Protein AF-A0A9W7E3Q1-F1 (afdb_monomer_lite)

Foldseek 3Di:
DDPVPVVVLVVLLVVLVVVPVVDDQLVPQPDPDPDDPVCRVVVSSVLSSVLSVVLVVLPVLLVVLVVVLAPVVPALLVLVCQLLVLVVQLCVLCCLRPDPPVQVVVCVVVVNDGDPRTPSSNVSSVSSNVSSVSVNVSQCPRQRADPRGPHHHDPVSVVVSVVVVD

Radius of gyration: 19.19 Å; chains: 1; bounding box: 47×34×51 Å

Sequence (166 aa):
MSKYSFLTLPTILVASYILQLALPSSDGEGDKTPLPDVYKPLHDWLGWVYFLSWSLSFYPQLLLNIHRGTTLGLSPDYALYNLIGFGCYAVYTLSLSSSSSIRSSYESHHNGSSPLVSSQDVLFAIHAITLSAVGLAQVAHYDGIGTRGRQTPSRNCFVICCCIIR

Organism: NCBI:txid2557542

Structure (mmCIF, N/CA/C/O backbone):
data_AF-A0A9W7E3Q1-F1
#
_entry.id   AF-A0A9W7E3Q1-F1
#
loop_
_atom_site.group_PDB
_atom_site.id
_atom_site.type_symbol
_atom_site.label_atom_id
_atom_site.label_alt_id
_atom_site.label_comp_id
_atom_site.label_asym_id
_atom_site.label_entity_id
_atom_site.label_seq_id
_atom_site.pdbx_PDB_ins_code
_atom_site.Cartn_x
_atom_site.Cartn_y
_atom_site.Cartn_z
_atom_site.occupancy
_atom_site.B_iso_or_equiv
_atom_site.auth_seq_id
_atom_site.auth_comp_id
_atom_site.auth_asym_id
_atom_site.auth_atom_id
_atom_site.pdbx_PDB_model_num
ATOM 1 N N . MET A 1 1 ? -3.306 20.298 15.326 1.00 40.38 1 MET A N 1
ATOM 2 C CA . MET A 1 1 ? -2.279 20.050 14.287 1.00 40.38 1 MET A CA 1
ATOM 3 C C . MET A 1 1 ? -1.050 19.488 14.978 1.00 40.38 1 MET A C 1
ATOM 5 O O . MET A 1 1 ? -0.476 20.162 15.823 1.00 40.38 1 MET A O 1
ATOM 9 N N . SER A 1 2 ? -0.760 18.207 14.757 1.00 44.66 2 SER A N 1
ATOM 10 C CA . SER A 1 2 ? 0.165 17.439 15.595 1.00 44.66 2 SER A CA 1
ATOM 11 C C . SER A 1 2 ? 1.627 17.699 15.215 1.00 44.66 2 SER A C 1
ATOM 13 O O . SER A 1 2 ? 1.970 17.664 14.034 1.00 44.66 2 SER A O 1
ATOM 15 N N . LYS A 1 3 ? 2.493 17.932 16.212 1.00 44.78 3 LYS A N 1
ATOM 16 C CA . LYS A 1 3 ? 3.930 18.265 16.073 1.00 44.78 3 LYS A CA 1
ATOM 1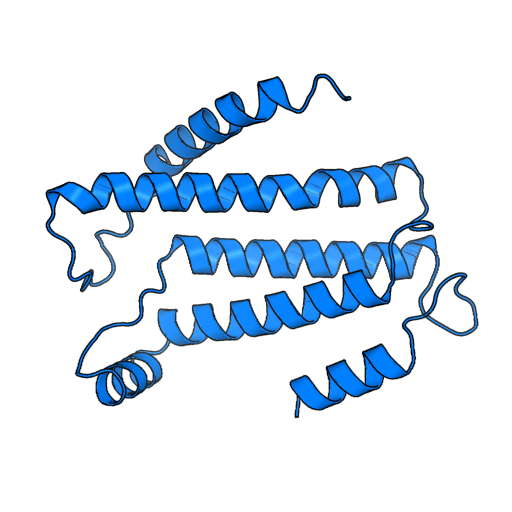7 C C . LYS A 1 3 ? 4.753 17.226 15.282 1.00 44.78 3 LYS A C 1
ATOM 19 O O . LYS A 1 3 ? 5.876 17.513 14.885 1.00 44.78 3 LYS A O 1
ATOM 24 N N . TYR A 1 4 ? 4.184 16.054 14.995 1.00 51.53 4 TYR A N 1
ATOM 25 C CA . TYR A 1 4 ? 4.812 14.978 14.223 1.00 51.53 4 TYR A CA 1
ATOM 26 C C . TYR A 1 4 ? 4.833 15.216 12.701 1.00 51.53 4 TYR A C 1
ATOM 28 O O . TYR A 1 4 ? 5.601 14.570 11.999 1.00 51.53 4 TYR A O 1
ATOM 36 N N . SER A 1 5 ? 4.053 16.159 12.159 1.00 51.00 5 SER A N 1
ATOM 37 C CA . SER A 1 5 ? 3.998 16.377 10.700 1.00 51.00 5 SER A CA 1
ATOM 38 C C . SER A 1 5 ? 5.206 17.130 10.121 1.00 51.00 5 SER A C 1
ATOM 40 O O . SER A 1 5 ? 5.453 17.029 8.927 1.00 51.00 5 SER A O 1
ATOM 42 N N . PHE A 1 6 ? 5.952 17.890 10.935 1.00 47.44 6 PHE A N 1
ATOM 43 C CA . PHE A 1 6 ? 7.102 18.682 10.460 1.00 47.44 6 PHE A CA 1
ATOM 44 C C . PHE A 1 6 ? 8.445 17.946 10.635 1.00 47.44 6 PHE A C 1
ATOM 46 O O . PHE A 1 6 ? 9.390 18.204 9.899 1.00 47.44 6 PHE A O 1
ATOM 53 N N . LEU A 1 7 ? 8.522 16.982 11.567 1.00 52.44 7 LEU A N 1
ATOM 54 C CA . LEU A 1 7 ? 9.697 16.113 11.759 1.00 52.44 7 LEU A CA 1
ATOM 55 C C . LEU A 1 7 ? 9.690 14.848 10.881 1.00 52.44 7 LEU A C 1
ATOM 57 O O . LEU A 1 7 ? 10.712 14.171 10.777 1.00 52.44 7 LEU A O 1
ATOM 61 N N . THR A 1 8 ? 8.569 14.511 10.245 1.00 66.06 8 THR A N 1
ATOM 62 C CA . THR A 1 8 ? 8.442 13.294 9.423 1.00 66.06 8 THR A CA 1
ATOM 63 C C . THR A 1 8 ? 9.098 13.431 8.053 1.00 66.06 8 THR A C 1
ATOM 65 O O . THR A 1 8 ? 9.706 12.480 7.584 1.00 66.06 8 THR A O 1
ATOM 68 N N . LEU A 1 9 ? 9.078 14.612 7.428 1.00 64.50 9 LEU A N 1
ATOM 69 C CA . LEU A 1 9 ? 9.719 14.803 6.120 1.00 64.50 9 LEU A CA 1
ATOM 70 C C . LEU A 1 9 ? 11.252 14.638 6.164 1.00 64.50 9 LEU A C 1
ATOM 72 O O . LEU A 1 9 ? 11.766 13.831 5.392 1.00 64.50 9 LEU A O 1
ATOM 76 N N . PRO A 1 10 ? 12.004 15.294 7.073 1.00 70.62 10 PRO A N 1
ATOM 77 C CA . PRO A 1 10 ? 13.453 15.101 7.149 1.00 70.62 10 PRO A CA 1
ATOM 78 C C . PRO A 1 10 ? 13.835 13.659 7.501 1.00 70.62 10 PRO A C 1
ATOM 80 O O . PRO A 1 10 ? 14.810 13.133 6.978 1.00 70.62 10 PRO A O 1
ATOM 83 N N . THR A 1 11 ? 13.051 13.002 8.360 1.00 72.44 11 THR A N 1
ATOM 84 C CA . THR A 1 11 ? 13.302 11.609 8.753 1.00 72.44 11 THR A CA 1
ATOM 85 C C . THR A 1 11 ? 13.012 10.632 7.619 1.00 72.44 11 THR A C 1
ATOM 87 O O . THR A 1 11 ? 13.806 9.716 7.423 1.00 72.44 11 THR A O 1
ATOM 90 N N . ILE A 1 12 ? 11.963 10.858 6.818 1.00 74.12 12 ILE A N 1
ATOM 91 C CA . ILE A 1 12 ? 11.706 10.096 5.586 1.00 74.12 12 ILE A CA 1
ATOM 92 C C . ILE A 1 12 ? 12.884 10.245 4.623 1.00 74.12 12 ILE A C 1
ATOM 94 O O . ILE A 1 12 ? 13.389 9.236 4.141 1.00 74.12 12 ILE A O 1
ATOM 98 N N . LEU A 1 13 ? 13.363 11.466 4.368 1.00 74.06 13 LEU A N 1
ATOM 99 C CA . LEU A 1 13 ? 14.466 11.693 3.425 1.00 74.06 13 LEU A CA 1
ATOM 100 C C . LEU A 1 13 ? 15.773 11.032 3.890 1.00 74.06 13 LEU A C 1
ATOM 102 O O . LEU A 1 13 ? 16.453 10.390 3.091 1.00 74.06 13 LEU A O 1
ATOM 106 N N . VAL A 1 14 ? 16.099 11.127 5.184 1.00 76.94 14 VAL A N 1
ATOM 107 C CA . VAL A 1 14 ? 17.286 10.478 5.767 1.00 76.94 14 VAL A CA 1
ATOM 108 C C . VAL A 1 14 ? 17.157 8.954 5.733 1.00 76.94 14 VAL A C 1
ATOM 110 O O . VAL A 1 14 ? 18.101 8.277 5.336 1.00 76.94 14 VAL A O 1
ATOM 113 N N . ALA A 1 15 ? 15.993 8.399 6.084 1.00 76.62 15 ALA A N 1
ATOM 114 C CA . ALA A 1 15 ? 15.750 6.959 6.002 1.00 76.62 15 ALA A CA 1
ATOM 115 C C . ALA A 1 15 ? 15.810 6.446 4.554 1.00 76.62 15 ALA A C 1
ATOM 117 O O . ALA A 1 15 ? 16.357 5.374 4.323 1.00 76.62 15 ALA A O 1
ATOM 118 N N . SER A 1 16 ? 15.320 7.229 3.586 1.00 68.88 16 SER A N 1
ATOM 119 C CA . SER A 1 16 ? 15.374 6.898 2.151 1.00 68.88 16 SER A CA 1
ATOM 120 C C . SER A 1 16 ? 16.801 6.853 1.648 1.00 68.88 16 SER A C 1
ATOM 122 O O . SER A 1 16 ? 17.185 5.904 0.975 1.00 68.88 16 SER A O 1
ATOM 124 N N . TYR A 1 17 ? 17.605 7.840 2.038 1.00 73.31 17 TYR A N 1
ATOM 125 C CA . TYR A 1 17 ? 19.017 7.896 1.690 1.00 73.31 17 TYR A CA 1
ATOM 126 C C . TYR A 1 17 ? 19.815 6.741 2.317 1.00 73.31 17 TYR A C 1
ATOM 128 O O . TYR A 1 17 ? 20.616 6.104 1.640 1.00 73.31 17 TYR A O 1
ATOM 136 N N . ILE A 1 18 ? 19.561 6.410 3.589 1.00 77.12 18 ILE A N 1
ATOM 137 C CA . ILE A 1 18 ? 20.200 5.264 4.260 1.00 77.12 18 ILE A CA 1
ATOM 138 C C . ILE A 1 18 ? 19.775 3.940 3.611 1.00 77.12 18 ILE A C 1
ATOM 140 O O . ILE A 1 18 ? 20.617 3.073 3.395 1.00 77.12 18 ILE A O 1
ATOM 144 N N . LEU A 1 19 ? 18.491 3.777 3.281 1.00 72.19 19 LEU A N 1
ATOM 145 C CA . LEU A 1 19 ? 17.972 2.563 2.651 1.00 72.19 19 LEU A CA 1
ATOM 146 C C . LEU A 1 19 ? 18.514 2.385 1.226 1.00 72.19 19 LEU A C 1
ATOM 148 O O . LEU A 1 19 ? 18.873 1.271 0.859 1.00 72.19 19 LEU A O 1
ATOM 152 N N . GLN A 1 20 ? 18.655 3.476 0.469 1.00 72.00 20 GLN A N 1
ATOM 153 C CA . GLN A 1 20 ? 19.304 3.480 -0.844 1.00 72.00 20 GLN A CA 1
ATOM 154 C C . GLN A 1 20 ? 20.790 3.102 -0.764 1.00 72.00 20 GLN A C 1
ATOM 156 O O . GLN A 1 20 ? 21.301 2.470 -1.677 1.00 72.00 20 GLN A O 1
ATOM 161 N N . LEU A 1 21 ? 21.496 3.462 0.314 1.00 71.50 21 LEU A N 1
ATOM 162 C CA . LEU A 1 21 ? 22.877 3.014 0.536 1.00 71.50 21 LEU A CA 1
ATOM 163 C C . LEU A 1 21 ? 22.959 1.547 0.986 1.00 71.50 21 LEU A C 1
ATOM 165 O O . LEU A 1 21 ? 23.971 0.890 0.754 1.00 71.50 21 LEU A O 1
ATOM 169 N N . ALA A 1 22 ? 21.927 1.048 1.669 1.00 73.69 22 ALA A N 1
ATOM 170 C CA . ALA A 1 22 ? 21.885 -0.307 2.215 1.00 73.69 22 ALA A CA 1
ATOM 171 C C . ALA A 1 22 ? 21.445 -1.365 1.191 1.00 73.69 22 ALA A C 1
ATOM 173 O O . ALA A 1 22 ? 21.806 -2.533 1.335 1.00 73.69 22 ALA A O 1
ATOM 174 N N . LEU A 1 23 ? 20.660 -0.976 0.183 1.00 66.12 23 LEU A N 1
ATOM 175 C CA . LEU A 1 23 ? 20.189 -1.858 -0.878 1.00 66.12 23 LEU A CA 1
ATOM 176 C C . LEU A 1 23 ? 20.877 -1.501 -2.201 1.00 66.12 23 LEU A C 1
ATOM 178 O O . LEU A 1 23 ? 20.955 -0.321 -2.533 1.00 66.12 23 LEU A O 1
ATOM 182 N N . PRO A 1 24 ? 21.375 -2.490 -2.965 1.00 57.38 24 PRO A N 1
ATOM 183 C CA . PRO A 1 24 ? 21.993 -2.228 -4.258 1.00 57.38 24 PRO A CA 1
ATOM 184 C C . PRO A 1 24 ? 21.007 -1.498 -5.179 1.00 57.38 24 PRO A C 1
ATOM 186 O O . PRO A 1 24 ? 19.820 -1.832 -5.218 1.00 57.38 24 PRO A O 1
ATOM 189 N N . SER A 1 25 ? 21.508 -0.491 -5.897 1.00 60.47 25 SER A N 1
ATOM 190 C CA . SER A 1 25 ? 20.763 0.221 -6.933 1.00 60.47 25 SER A CA 1
ATOM 191 C C . SER A 1 25 ? 20.247 -0.768 -7.981 1.00 60.47 25 SER A C 1
ATOM 193 O O . SER A 1 25 ? 20.858 -1.812 -8.232 1.00 60.47 25 SER A O 1
ATOM 195 N N . SER A 1 26 ? 19.089 -0.469 -8.577 1.00 55.91 26 SER A N 1
ATOM 196 C CA . SER A 1 26 ? 18.394 -1.384 -9.500 1.00 55.91 26 SER A CA 1
ATOM 197 C C . SER A 1 26 ? 19.115 -1.543 -10.852 1.00 55.91 26 SER A C 1
ATOM 199 O O . SER A 1 26 ? 18.572 -2.137 -11.782 1.00 55.91 26 SER A O 1
ATOM 201 N N . ASP A 1 27 ? 20.347 -1.045 -10.947 1.00 52.03 27 ASP A N 1
ATOM 202 C CA . ASP A 1 27 ? 21.244 -1.022 -12.101 1.00 52.03 27 ASP A CA 1
ATOM 203 C C . ASP A 1 27 ? 21.606 -2.430 -12.615 1.00 52.03 27 ASP A C 1
ATOM 205 O O . ASP A 1 27 ? 22.077 -2.585 -13.740 1.00 52.03 27 ASP A O 1
ATOM 209 N N . GLY A 1 28 ? 21.406 -3.471 -11.797 1.00 47.31 28 GLY A N 1
ATOM 210 C CA . GLY A 1 28 ? 21.754 -4.859 -12.123 1.00 47.31 28 GLY A CA 1
ATOM 211 C C . GLY A 1 28 ? 20.689 -5.651 -12.890 1.00 47.31 28 GLY A C 1
ATOM 212 O O . GLY A 1 28 ? 21.002 -6.717 -13.421 1.00 47.31 28 GLY A O 1
ATOM 213 N N . GLU A 1 29 ? 19.447 -5.167 -12.979 1.00 45.53 29 GLU A N 1
ATOM 214 C CA . GLU A 1 29 ? 18.330 -5.933 -13.548 1.00 45.53 29 GLU A CA 1
ATOM 215 C C . GLU A 1 29 ? 17.889 -5.370 -14.903 1.00 45.53 29 GLU A C 1
ATOM 217 O O . GLU A 1 29 ? 16.804 -4.821 -15.056 1.00 45.53 29 GLU A O 1
ATOM 222 N N . GLY A 1 30 ? 18.762 -5.501 -15.909 1.00 48.59 30 GLY A N 1
ATOM 223 C CA . GLY A 1 30 ? 18.413 -5.269 -17.316 1.00 48.59 30 GLY A CA 1
ATOM 224 C C . GLY A 1 30 ? 17.761 -3.909 -17.585 1.00 48.59 30 GLY A C 1
ATOM 225 O O . GLY A 1 30 ? 16.731 -3.858 -18.260 1.00 48.59 30 GLY A O 1
ATOM 226 N N . ASP A 1 31 ? 18.346 -2.841 -17.034 1.00 51.62 31 ASP A N 1
ATOM 227 C CA . ASP A 1 31 ? 17.873 -1.461 -17.141 1.00 51.62 31 ASP A CA 1
ATOM 228 C C . ASP A 1 31 ? 17.723 -1.032 -18.612 1.00 51.62 31 ASP A C 1
ATOM 230 O O . ASP A 1 31 ? 18.684 -0.688 -19.301 1.00 51.62 31 ASP A O 1
ATOM 234 N N . LYS A 1 32 ? 16.483 -1.086 -19.104 1.00 55.09 32 LYS A N 1
ATOM 235 C CA . LYS A 1 32 ? 16.049 -0.503 -20.378 1.00 55.09 32 LYS A CA 1
ATOM 236 C C . LYS A 1 32 ? 15.302 0.813 -20.140 1.00 55.09 32 LYS A C 1
ATOM 238 O O . LYS A 1 32 ? 14.395 1.147 -20.907 1.00 55.09 32 LYS A O 1
ATOM 243 N N . THR A 1 33 ? 15.599 1.551 -19.066 1.00 61.16 33 THR A N 1
ATOM 244 C CA . THR A 1 33 ? 15.011 2.883 -18.930 1.00 61.16 33 THR A CA 1
ATOM 245 C C . THR A 1 33 ? 15.494 3.765 -20.089 1.00 61.16 33 THR A C 1
ATOM 247 O O . THR A 1 33 ? 16.688 3.818 -20.382 1.00 61.16 33 THR A O 1
ATOM 250 N N . PRO A 1 34 ? 14.593 4.484 -20.784 1.00 64.69 34 PRO A N 1
ATOM 251 C CA . PRO A 1 34 ? 14.974 5.378 -21.878 1.00 64.69 34 PRO A CA 1
ATOM 252 C C . PRO A 1 34 ? 15.638 6.676 -21.375 1.00 64.69 34 PRO A C 1
ATOM 254 O O . PRO A 1 34 ? 15.811 7.622 -22.144 1.00 64.69 34 PRO A O 1
ATOM 257 N N . LEU A 1 35 ? 15.963 6.758 -20.079 1.00 70.38 35 LEU A N 1
ATOM 258 C CA . LEU A 1 35 ? 16.482 7.956 -19.435 1.00 70.38 35 LEU A CA 1
ATOM 259 C C . LEU A 1 35 ? 18.013 8.035 -19.573 1.00 70.38 35 LEU A C 1
ATOM 261 O O . LEU A 1 35 ? 18.702 7.039 -19.353 1.00 70.38 35 LEU A O 1
ATOM 265 N N . PRO A 1 36 ? 18.566 9.225 -19.875 1.00 75.44 36 PRO A N 1
ATOM 266 C CA . PRO A 1 36 ? 20.008 9.457 -19.830 1.00 75.44 36 PRO A CA 1
ATOM 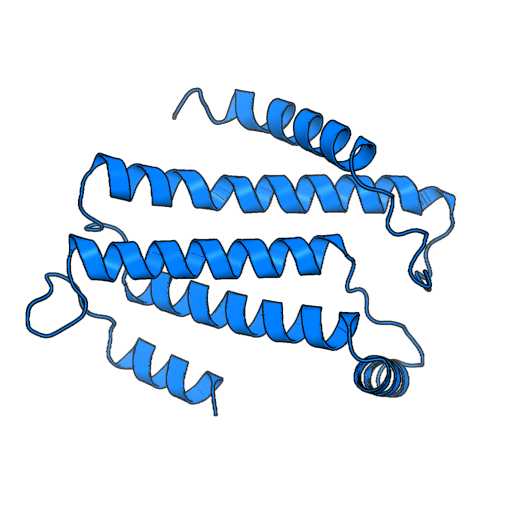267 C C . PRO A 1 36 ? 20.600 9.114 -18.456 1.00 75.44 36 PRO A C 1
ATOM 269 O O . PRO A 1 36 ? 19.983 9.413 -17.432 1.00 75.44 36 PRO A O 1
ATOM 272 N N . ASP A 1 37 ? 21.825 8.579 -18.428 1.00 77.81 37 ASP A N 1
ATOM 273 C CA . ASP A 1 37 ? 22.490 8.090 -17.203 1.00 77.81 37 ASP A CA 1
ATOM 274 C C . ASP A 1 37 ? 22.562 9.127 -16.068 1.00 77.81 37 ASP A C 1
ATOM 276 O O . ASP A 1 37 ? 22.554 8.777 -14.892 1.00 77.81 37 ASP A O 1
ATOM 280 N N . VAL A 1 38 ? 22.552 10.419 -16.408 1.00 79.88 38 VAL A N 1
ATOM 281 C CA . VAL A 1 38 ? 22.558 11.533 -15.445 1.00 79.88 38 VAL A CA 1
ATOM 282 C C . VAL A 1 38 ? 21.303 11.553 -14.556 1.00 79.88 38 VAL A C 1
ATOM 284 O O . VAL A 1 38 ? 21.368 12.014 -13.418 1.00 79.88 38 VAL A O 1
ATOM 287 N N . TYR A 1 39 ? 20.161 11.051 -15.039 1.00 81.00 39 TYR A N 1
ATOM 288 C CA . TYR A 1 39 ? 18.893 11.080 -14.298 1.00 81.00 39 TYR A CA 1
ATOM 289 C C . TYR A 1 39 ? 18.649 9.836 -13.440 1.00 81.00 39 TYR A C 1
ATOM 291 O O . TYR A 1 39 ? 17.798 9.884 -12.551 1.00 81.00 39 TYR A O 1
ATOM 299 N N . LYS A 1 40 ? 19.391 8.745 -13.661 1.00 77.25 40 LYS A N 1
ATOM 300 C CA . LYS A 1 40 ? 19.179 7.464 -12.966 1.00 77.25 40 LYS A CA 1
ATOM 301 C C . LYS A 1 40 ? 19.322 7.566 -11.439 1.00 77.25 40 LYS A C 1
ATOM 303 O O . LYS A 1 40 ? 18.399 7.148 -10.745 1.00 77.25 40 LYS A O 1
ATOM 308 N N . PRO A 1 41 ? 20.358 8.226 -10.878 1.00 80.75 41 PRO A N 1
ATOM 309 C CA . PRO A 1 41 ? 20.489 8.342 -9.422 1.00 80.75 41 PRO A CA 1
ATOM 310 C C . PRO A 1 41 ? 19.352 9.146 -8.780 1.00 80.75 41 PRO A C 1
ATOM 312 O O . PRO A 1 41 ? 18.914 8.847 -7.668 1.00 80.75 41 PRO A O 1
ATOM 315 N N . LEU A 1 42 ? 18.869 10.174 -9.488 1.00 83.19 42 LEU A N 1
ATOM 316 C CA . LEU A 1 42 ? 17.760 11.007 -9.031 1.00 83.19 42 LEU A CA 1
ATOM 317 C C . LEU A 1 42 ? 16.441 10.231 -9.062 1.00 83.19 42 LEU A C 1
ATOM 319 O O . LEU A 1 42 ? 15.670 10.311 -8.109 1.00 83.19 42 LEU A O 1
ATOM 323 N N . HIS A 1 43 ? 16.197 9.483 -10.138 1.00 82.44 43 HIS A N 1
ATOM 324 C CA . HIS A 1 43 ? 15.040 8.603 -10.267 1.00 82.44 43 HIS A CA 1
ATOM 325 C C . HIS A 1 43 ? 14.991 7.584 -9.122 1.00 82.44 43 HIS A C 1
ATOM 327 O O . HIS A 1 43 ? 13.980 7.490 -8.426 1.00 82.44 43 HIS A O 1
ATOM 333 N N . ASP A 1 44 ? 16.105 6.905 -8.856 1.00 82.00 44 ASP A N 1
ATOM 334 C CA . ASP A 1 44 ? 16.199 5.914 -7.783 1.00 82.00 44 ASP A CA 1
ATOM 335 C C . ASP A 1 44 ?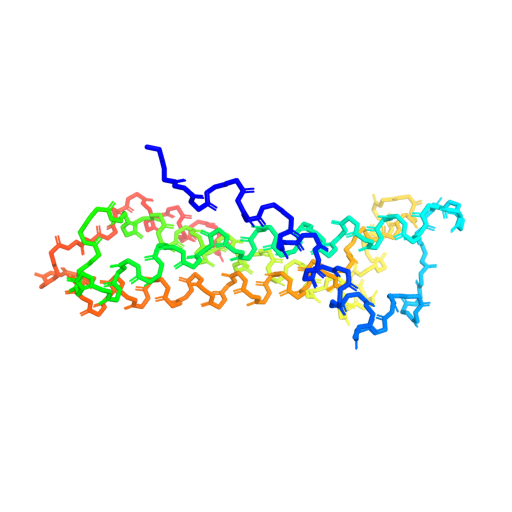 15.971 6.521 -6.398 1.00 82.00 44 ASP A C 1
ATOM 337 O O . ASP A 1 44 ? 15.243 5.955 -5.579 1.00 82.00 44 ASP A O 1
ATOM 341 N N . TRP A 1 45 ? 16.546 7.69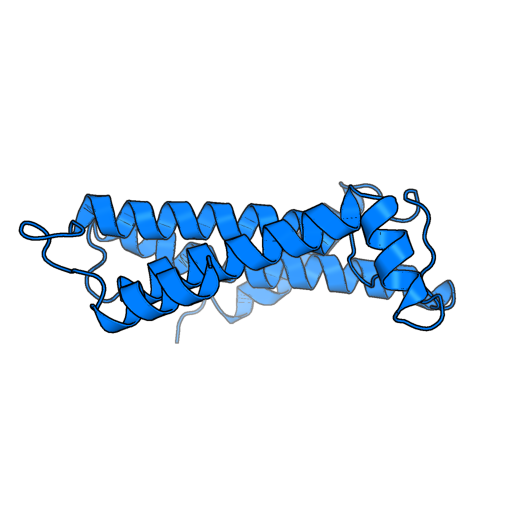7 -6.132 1.00 81.19 45 TRP A N 1
ATOM 342 C CA . TRP A 1 45 ? 16.339 8.394 -4.863 1.00 81.19 45 TRP A CA 1
ATOM 343 C C . TRP A 1 45 ? 14.870 8.788 -4.671 1.00 81.19 45 TRP A C 1
ATOM 345 O O . TRP A 1 45 ? 14.296 8.551 -3.606 1.00 81.19 45 TRP A O 1
ATOM 355 N N . LEU A 1 46 ? 14.232 9.333 -5.712 1.00 84.62 46 LEU A N 1
ATOM 356 C CA . LEU A 1 46 ? 12.809 9.674 -5.684 1.00 84.62 46 LEU A CA 1
ATOM 357 C C . LEU A 1 46 ? 11.930 8.435 -5.474 1.00 84.62 46 LEU A C 1
ATOM 359 O O . LEU A 1 46 ? 10.963 8.516 -4.718 1.00 84.62 46 LEU A O 1
ATOM 363 N N . GLY A 1 47 ? 12.286 7.294 -6.070 1.00 83.81 47 GLY A N 1
ATOM 364 C CA . GLY A 1 47 ? 11.604 6.015 -5.859 1.00 83.81 47 GLY A CA 1
ATOM 365 C C . GLY A 1 47 ? 11.646 5.555 -4.398 1.00 83.81 47 GLY A C 1
ATOM 366 O O . GLY A 1 47 ? 10.619 5.174 -3.833 1.00 83.81 47 GLY A O 1
ATOM 367 N N . TRP A 1 48 ? 12.800 5.665 -3.736 1.00 83.62 48 TRP A N 1
ATOM 368 C CA . TRP A 1 48 ? 12.928 5.323 -2.312 1.00 83.62 48 TRP A CA 1
ATOM 369 C C . TRP A 1 48 ? 12.179 6.287 -1.389 1.00 83.62 48 TRP A C 1
ATOM 371 O O . TRP A 1 48 ? 11.531 5.848 -0.433 1.00 83.62 48 TRP A O 1
ATOM 381 N N . VAL A 1 49 ? 12.209 7.588 -1.692 1.00 84.81 49 VAL A N 1
ATOM 382 C CA . VAL A 1 49 ? 11.426 8.601 -0.965 1.00 84.81 49 VAL A CA 1
ATOM 383 C C . VAL A 1 49 ? 9.932 8.348 -1.119 1.00 84.81 49 VAL A C 1
ATOM 385 O O . VAL A 1 49 ? 9.196 8.400 -0.131 1.00 84.81 49 VAL A O 1
ATOM 388 N N . TYR A 1 50 ? 9.484 8.027 -2.334 1.00 85.62 50 TYR A N 1
ATOM 389 C CA . TYR A 1 50 ? 8.110 7.629 -2.617 1.00 85.62 50 TYR A CA 1
ATOM 390 C C . TYR A 1 50 ? 7.710 6.409 -1.778 1.00 85.62 50 TYR A C 1
ATOM 392 O O . TYR A 1 50 ? 6.731 6.482 -1.032 1.00 85.62 50 TYR A O 1
ATOM 400 N N . PHE A 1 51 ? 8.501 5.331 -1.824 1.00 84.94 51 PHE A N 1
ATOM 401 C CA . PHE A 1 51 ? 8.243 4.102 -1.071 1.00 84.94 51 PHE A CA 1
ATOM 402 C C . PHE A 1 51 ? 8.085 4.374 0.429 1.00 84.94 51 PHE A C 1
ATOM 404 O O . PHE A 1 51 ? 7.106 3.936 1.038 1.00 84.94 51 PHE A O 1
ATOM 411 N N . LEU A 1 52 ? 9.005 5.127 1.038 1.00 84.25 52 LEU A N 1
ATOM 412 C CA . LEU A 1 52 ? 8.962 5.403 2.476 1.00 84.25 52 LEU A CA 1
ATOM 413 C C . LEU A 1 52 ? 7.850 6.371 2.866 1.00 84.25 52 LEU A C 1
ATOM 415 O O . LEU A 1 52 ? 7.211 6.172 3.901 1.00 84.25 52 LEU A O 1
ATOM 419 N N . SER A 1 53 ? 7.590 7.392 2.049 1.00 85.00 53 SER A N 1
ATOM 420 C CA . SER A 1 53 ? 6.503 8.341 2.291 1.00 85.00 53 SER A CA 1
ATOM 421 C C . SER A 1 53 ? 5.148 7.635 2.298 1.00 85.00 53 SER A C 1
ATOM 423 O O . SER A 1 53 ? 4.377 7.794 3.249 1.00 85.00 53 SER A O 1
ATOM 425 N N . TRP A 1 54 ? 4.888 6.792 1.295 1.00 83.00 54 TRP A N 1
ATOM 426 C CA . TRP A 1 54 ? 3.661 6.007 1.247 1.00 83.00 54 TRP A CA 1
ATOM 427 C C . TRP A 1 54 ? 3.598 4.973 2.364 1.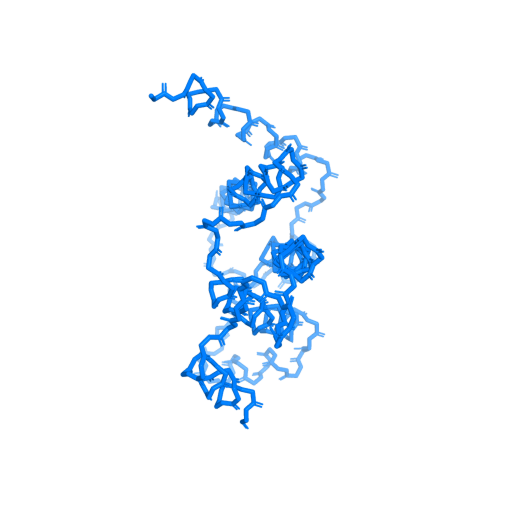00 83.00 54 TRP A C 1
ATOM 429 O O . TRP A 1 54 ? 2.575 4.894 3.038 1.00 83.00 54 TRP A O 1
ATOM 439 N N . SER A 1 55 ? 4.680 4.236 2.627 1.00 83.75 55 SER A N 1
ATOM 440 C CA . SER A 1 55 ? 4.718 3.226 3.695 1.00 83.75 55 SER A CA 1
ATOM 441 C C . SER A 1 55 ? 4.399 3.832 5.062 1.00 83.75 55 SER A C 1
ATOM 443 O O . SER A 1 55 ? 3.558 3.305 5.790 1.00 83.75 55 SER A O 1
ATOM 445 N N . LEU A 1 56 ? 4.979 4.992 5.395 1.00 83.94 56 LEU A N 1
ATOM 446 C CA . LEU A 1 56 ? 4.734 5.657 6.677 1.00 83.94 56 LEU A CA 1
ATOM 447 C C . LEU A 1 56 ? 3.259 6.038 6.870 1.00 83.94 56 LEU A C 1
ATOM 449 O O . LEU A 1 56 ? 2.780 6.039 8.002 1.00 83.94 56 LEU A O 1
ATOM 453 N N . SER A 1 57 ? 2.523 6.317 5.790 1.00 85.06 57 SER A N 1
ATOM 454 C CA . SER A 1 57 ? 1.110 6.708 5.865 1.00 85.06 57 SER A CA 1
ATOM 455 C C . SER A 1 57 ? 0.184 5.609 6.411 1.00 85.06 57 SER A C 1
ATOM 457 O O . SER A 1 57 ? -0.851 5.924 6.999 1.00 85.06 57 SER A O 1
ATOM 459 N N . PHE A 1 58 ? 0.567 4.330 6.303 1.00 79.19 58 PHE A N 1
ATOM 460 C CA . PHE A 1 58 ? -0.245 3.201 6.778 1.00 79.19 58 PHE A CA 1
ATOM 461 C C . PHE A 1 58 ? -0.164 2.996 8.298 1.00 79.19 58 PHE A C 1
ATOM 463 O O . PHE A 1 58 ? -1.141 2.588 8.935 1.00 79.19 58 PHE A O 1
ATOM 470 N N . TYR A 1 59 ? 0.989 3.286 8.906 1.00 83.25 59 TYR A N 1
ATOM 471 C CA . TYR A 1 59 ? 1.260 2.971 10.313 1.00 83.25 59 TYR A CA 1
ATOM 472 C C . TYR A 1 59 ? 0.383 3.723 11.326 1.00 83.25 59 TYR A C 1
ATOM 474 O O . TYR A 1 59 ? -0.072 3.077 12.272 1.00 83.25 59 TYR A O 1
ATOM 482 N N . PRO A 1 60 ? 0.093 5.034 11.180 1.00 85.88 60 PRO A N 1
ATOM 483 C CA . PRO A 1 60 ? -0.743 5.756 12.135 1.00 85.88 60 PRO A CA 1
ATOM 484 C C . PRO A 1 60 ? -2.100 5.090 12.364 1.00 85.88 60 PRO A C 1
ATOM 486 O O . PRO A 1 60 ? -2.527 4.961 13.509 1.00 85.88 60 PRO A O 1
ATOM 489 N N . GLN A 1 61 ? -2.749 4.615 11.295 1.00 86.38 61 GLN A N 1
ATOM 490 C CA . GLN A 1 61 ? -4.049 3.957 11.398 1.00 86.38 61 GLN A CA 1
ATOM 491 C C . GLN A 1 61 ? -3.939 2.597 12.101 1.00 86.38 61 GLN A C 1
ATOM 493 O O . GLN A 1 61 ? -4.716 2.311 13.011 1.00 86.38 61 GLN A O 1
ATOM 498 N N . LEU A 1 62 ? -2.948 1.783 11.724 1.00 86.88 62 LEU A N 1
ATOM 499 C CA . LEU A 1 62 ? -2.699 0.465 12.320 1.00 86.88 62 LEU A CA 1
ATOM 500 C C . LEU A 1 62 ? -2.388 0.556 13.819 1.00 86.88 62 LEU A C 1
ATOM 502 O O . LEU A 1 62 ? -2.919 -0.222 14.612 1.00 86.88 62 LEU A O 1
ATOM 506 N N . LEU A 1 63 ? -1.546 1.515 14.213 1.00 85.75 63 LEU A N 1
ATOM 507 C CA . LEU A 1 63 ? -1.170 1.748 15.609 1.00 85.75 63 LEU A CA 1
ATOM 508 C C . LEU A 1 63 ? -2.344 2.290 16.425 1.00 85.75 63 LEU A C 1
ATOM 510 O O . LEU A 1 63 ? -2.544 1.871 17.566 1.00 85.75 63 LEU A O 1
ATOM 514 N N . LEU A 1 64 ? -3.147 3.185 15.844 1.00 87.31 64 LEU A N 1
ATOM 515 C CA . LEU A 1 64 ? -4.332 3.724 16.506 1.00 87.31 64 LEU A CA 1
ATOM 516 C C . LEU A 1 64 ? -5.360 2.626 16.800 1.00 87.31 64 LEU A C 1
ATOM 518 O O . LEU A 1 64 ? -5.935 2.613 17.889 1.00 87.31 64 LEU A O 1
ATOM 522 N N . ASN A 1 65 ? -5.557 1.693 15.865 1.00 88.06 65 ASN A N 1
ATOM 523 C CA . ASN A 1 65 ? -6.445 0.545 16.050 1.00 88.06 65 ASN A CA 1
ATOM 524 C C . ASN A 1 65 ? -5.984 -0.336 17.224 1.00 88.06 65 ASN A C 1
ATOM 526 O O . ASN A 1 65 ? -6.801 -0.703 18.067 1.00 88.06 65 ASN A O 1
ATOM 530 N N . ILE A 1 66 ? -4.675 -0.608 17.329 1.00 86.31 66 ILE A N 1
ATOM 531 C CA . ILE A 1 66 ? -4.094 -1.388 18.437 1.00 86.31 66 ILE A CA 1
ATOM 532 C C . ILE A 1 66 ? -4.272 -0.658 19.767 1.00 86.31 66 ILE A C 1
ATOM 534 O O . ILE A 1 66 ? -4.749 -1.243 20.734 1.00 86.31 66 ILE A O 1
ATOM 538 N N . HIS A 1 67 ? -3.921 0.629 19.813 1.00 87.88 67 HIS A N 1
ATOM 539 C CA . HIS A 1 67 ? -3.985 1.422 21.039 1.00 87.88 67 HIS A CA 1
ATOM 540 C C . HIS A 1 67 ? -5.421 1.584 21.554 1.00 87.88 67 HIS A C 1
ATOM 542 O O . HIS A 1 67 ? -5.653 1.599 22.760 1.00 87.88 67 HIS A O 1
ATOM 548 N N . ARG A 1 68 ? -6.400 1.731 20.654 1.00 89.38 68 ARG A N 1
ATOM 549 C CA . ARG A 1 68 ? -7.814 1.863 21.032 1.00 89.38 68 ARG A CA 1
ATOM 550 C C . ARG A 1 68 ? -8.489 0.521 21.306 1.00 89.38 68 ARG A C 1
ATOM 552 O O . ARG A 1 68 ? -9.533 0.517 21.949 1.00 89.38 68 ARG A O 1
ATOM 559 N N . GLY A 1 69 ? -7.950 -0.585 20.790 1.00 86.38 69 GLY A N 1
ATOM 560 C CA . GLY A 1 69 ? -8.610 -1.892 20.825 1.00 86.38 69 GLY A CA 1
ATOM 561 C C . GLY A 1 69 ? -9.951 -1.917 20.079 1.00 86.38 69 GLY A C 1
ATOM 562 O O . GLY A 1 69 ? -10.806 -2.747 20.367 1.00 86.38 69 GLY A O 1
ATOM 563 N N . THR A 1 70 ? -10.170 -0.964 19.171 1.00 84.94 70 THR A N 1
ATOM 564 C CA . THR A 1 70 ? -11.370 -0.845 18.338 1.00 84.94 70 THR A CA 1
ATOM 565 C C . THR A 1 70 ? -11.016 -0.147 17.031 1.00 84.94 70 THR A C 1
ATOM 567 O O . THR A 1 70 ? -10.194 0.772 16.986 1.00 84.94 70 THR A O 1
ATOM 570 N N . THR A 1 71 ? -11.670 -0.584 15.968 1.00 88.44 71 THR A N 1
ATOM 571 C CA . THR A 1 71 ? -11.645 -0.027 14.616 1.00 88.44 71 THR A CA 1
ATOM 572 C C . THR A 1 71 ? -12.850 0.863 14.313 1.00 88.44 71 THR A C 1
ATOM 574 O O . THR A 1 71 ? -12.956 1.385 13.205 1.00 88.44 71 THR A O 1
ATOM 577 N N . LEU A 1 72 ? -13.719 1.144 15.294 1.00 84.69 72 LEU A N 1
ATOM 578 C CA . LEU A 1 72 ? -14.816 2.102 15.141 1.00 84.69 72 LEU A CA 1
ATOM 579 C C . LEU A 1 72 ? -14.280 3.480 14.708 1.00 84.69 72 LEU A C 1
ATOM 581 O O . LEU A 1 72 ? -13.525 4.136 15.439 1.00 84.69 72 LEU A O 1
ATOM 585 N N . GLY A 1 73 ? -14.692 3.902 13.509 1.00 84.25 73 GLY A N 1
ATOM 586 C CA . GLY A 1 73 ? -14.208 5.094 12.798 1.00 84.25 73 GLY A CA 1
ATOM 587 C C . GLY A 1 73 ? -13.464 4.771 11.495 1.00 84.25 73 GLY A C 1
ATOM 588 O O . GLY A 1 73 ? -13.424 5.610 10.600 1.00 84.25 73 GLY A O 1
ATOM 589 N N . LEU A 1 74 ? -12.944 3.550 11.354 1.00 86.00 74 LEU A N 1
ATOM 590 C CA . LEU A 1 74 ? -12.446 3.004 10.095 1.00 86.00 74 LEU A CA 1
ATOM 591 C C . LEU A 1 74 ? -13.602 2.308 9.366 1.00 86.00 74 LEU A C 1
ATOM 593 O O . LEU A 1 74 ? -14.346 1.525 9.959 1.00 86.00 74 LEU A O 1
ATOM 597 N N . SER A 1 75 ? -13.777 2.613 8.081 1.00 89.56 75 SER A N 1
ATOM 598 C CA . SER A 1 75 ? -14.791 1.946 7.262 1.00 89.56 75 SER A CA 1
ATOM 599 C C . SER A 1 75 ? -14.306 0.545 6.859 1.00 89.56 75 SER A C 1
ATOM 601 O O . SER A 1 75 ? -13.229 0.439 6.264 1.00 89.56 75 SER A O 1
ATOM 603 N N . PRO A 1 76 ? -15.081 -0.528 7.113 1.00 87.44 76 PRO A N 1
ATOM 604 C CA . PRO A 1 76 ? -14.750 -1.866 6.621 1.00 87.44 76 PRO A CA 1
ATOM 605 C C . PRO A 1 76 ? -14.638 -1.920 5.095 1.00 87.44 76 PRO A C 1
ATOM 607 O O . PRO A 1 76 ? -13.771 -2.615 4.573 1.00 87.44 76 PRO A O 1
ATOM 610 N N . ASP A 1 77 ? -15.460 -1.138 4.387 1.00 90.00 77 ASP A N 1
ATOM 611 C CA . ASP A 1 77 ? -15.414 -1.027 2.924 1.00 90.00 77 ASP A CA 1
ATOM 612 C C . ASP A 1 77 ? -14.070 -0.469 2.467 1.00 90.00 77 ASP A C 1
ATOM 614 O O . ASP A 1 77 ? -13.472 -0.973 1.523 1.00 90.00 77 ASP A O 1
ATOM 618 N N . TYR A 1 78 ? -13.562 0.549 3.168 1.00 90.25 78 TYR A N 1
ATOM 619 C CA . TYR A 1 78 ? -12.249 1.115 2.878 1.00 90.25 78 TYR A CA 1
ATOM 620 C C . TYR A 1 78 ? -11.143 0.075 3.081 1.00 90.25 78 TYR A C 1
ATOM 622 O O . TYR A 1 78 ? -10.284 -0.072 2.215 1.00 90.25 78 TYR A O 1
ATOM 630 N N . ALA A 1 79 ? -11.168 -0.676 4.186 1.00 91.00 79 ALA A N 1
ATOM 631 C CA . ALA A 1 79 ? -10.174 -1.720 4.442 1.00 91.00 79 ALA A CA 1
ATOM 632 C C . ALA A 1 79 ? -10.209 -2.824 3.368 1.00 91.00 79 ALA A C 1
ATOM 634 O O . ALA A 1 79 ? -9.159 -3.247 2.882 1.00 91.00 79 ALA A O 1
ATOM 635 N N . LEU A 1 80 ? -11.408 -3.242 2.950 1.00 90.62 80 LEU A N 1
ATOM 636 C CA . LEU A 1 80 ? -11.587 -4.251 1.906 1.00 90.62 80 LEU A CA 1
ATOM 637 C C . LEU A 1 80 ? -11.121 -3.748 0.532 1.00 90.62 80 LEU A C 1
ATOM 639 O O . LEU A 1 80 ? -10.390 -4.454 -0.163 1.00 90.62 80 LEU A O 1
ATOM 643 N N . TYR A 1 81 ? -11.479 -2.518 0.159 1.00 91.44 81 TYR A N 1
ATOM 644 C CA . TYR A 1 81 ? -11.036 -1.926 -1.102 1.00 91.44 81 TYR A CA 1
ATOM 645 C C . TYR A 1 81 ? -9.527 -1.722 -1.163 1.00 91.44 81 TYR A C 1
ATOM 647 O O . TYR A 1 81 ? -8.942 -1.966 -2.214 1.00 91.44 81 TYR A O 1
ATOM 655 N N . ASN A 1 82 ? -8.881 -1.325 -0.062 1.00 92.38 82 ASN A N 1
ATOM 656 C CA . ASN A 1 82 ? -7.421 -1.226 -0.032 1.00 92.38 82 ASN A CA 1
ATOM 657 C C . ASN A 1 82 ? -6.776 -2.594 -0.253 1.00 92.38 82 ASN A C 1
ATOM 659 O O . ASN A 1 82 ? -5.865 -2.705 -1.067 1.00 92.38 82 ASN A O 1
ATOM 663 N N . LEU A 1 83 ? -7.278 -3.648 0.398 1.00 93.12 83 LEU A N 1
ATOM 664 C CA . LEU A 1 83 ? -6.737 -4.991 0.205 1.00 93.12 83 LEU A CA 1
ATOM 665 C C . LEU A 1 83 ? -6.844 -5.451 -1.255 1.00 93.12 83 LEU A C 1
ATOM 667 O O . LEU A 1 83 ? -5.874 -5.969 -1.802 1.00 93.12 83 LEU A O 1
ATOM 671 N N . ILE A 1 84 ? -7.994 -5.240 -1.897 1.00 92.81 84 ILE A N 1
ATOM 672 C CA . ILE A 1 84 ? -8.193 -5.635 -3.298 1.00 92.81 84 ILE A CA 1
ATOM 673 C C . ILE A 1 84 ? -7.370 -4.754 -4.235 1.00 92.81 84 ILE A C 1
ATOM 675 O O . ILE A 1 84 ? -6.692 -5.278 -5.111 1.00 92.81 84 ILE A O 1
ATOM 679 N N . GLY A 1 85 ? -7.372 -3.436 -4.030 1.00 91.56 85 GLY A N 1
ATOM 680 C CA . GLY A 1 85 ? -6.615 -2.492 -4.849 1.00 91.56 85 GLY A CA 1
ATOM 681 C C . GLY A 1 85 ? -5.114 -2.775 -4.817 1.00 91.56 85 GLY A C 1
ATOM 682 O O . GLY A 1 85 ? -4.493 -2.926 -5.871 1.00 91.56 85 GLY A O 1
ATOM 683 N N . PHE A 1 86 ? -4.536 -2.935 -3.623 1.00 93.12 86 PHE A N 1
ATOM 684 C CA . PHE A 1 86 ? -3.127 -3.308 -3.486 1.00 93.12 86 PHE A CA 1
ATOM 685 C C . PHE A 1 86 ? -2.855 -4.754 -3.904 1.00 93.12 86 PHE A C 1
ATOM 687 O O . PHE A 1 86 ? -1.759 -5.038 -4.375 1.00 93.12 86 PHE A O 1
ATOM 694 N N . GLY A 1 87 ? -3.842 -5.648 -3.818 1.00 92.75 87 GLY A N 1
ATOM 695 C CA . GLY A 1 87 ? -3.776 -6.989 -4.397 1.00 92.75 87 GLY A CA 1
ATOM 696 C C . GLY A 1 87 ? -3.612 -6.961 -5.914 1.00 92.75 87 GLY A C 1
ATOM 697 O O . GLY A 1 87 ? -2.666 -7.542 -6.440 1.00 92.75 87 GLY A O 1
ATOM 698 N N . CYS A 1 88 ? -4.477 -6.229 -6.618 1.00 91.62 88 CYS A N 1
ATOM 699 C CA . CYS A 1 88 ? -4.372 -6.028 -8.062 1.00 91.62 88 CYS A CA 1
ATOM 700 C C . CYS A 1 88 ? -3.045 -5.360 -8.440 1.00 91.62 88 CYS A C 1
ATOM 702 O O . CYS A 1 88 ? -2.395 -5.788 -9.392 1.00 91.62 88 CYS A O 1
ATOM 704 N N . TYR A 1 89 ? -2.619 -4.350 -7.676 1.00 91.12 89 TYR A N 1
ATOM 705 C CA . TYR A 1 89 ? -1.341 -3.679 -7.902 1.00 91.12 89 TYR A CA 1
ATOM 706 C C . TYR A 1 89 ? -0.147 -4.623 -7.707 1.00 91.12 89 TYR A C 1
ATOM 708 O O . TYR A 1 89 ? 0.733 -4.657 -8.560 1.00 91.12 89 TYR A O 1
ATOM 716 N N . ALA A 1 90 ? -0.144 -5.448 -6.657 1.00 91.38 90 ALA A N 1
ATOM 717 C CA . ALA A 1 90 ? 0.898 -6.446 -6.425 1.00 91.38 90 ALA A CA 1
ATOM 718 C C . ALA A 1 90 ? 0.940 -7.503 -7.527 1.00 91.38 90 ALA A C 1
ATOM 720 O O . ALA A 1 90 ? 2.017 -7.826 -8.016 1.00 91.38 90 ALA A O 1
ATOM 721 N N . VAL A 1 91 ? -0.215 -8.005 -7.973 1.00 91.06 91 VAL A N 1
ATOM 722 C CA . VAL A 1 91 ? -0.273 -8.932 -9.113 1.00 91.06 91 VAL A CA 1
ATOM 723 C C . VAL A 1 91 ? 0.294 -8.270 -10.368 1.00 91.06 91 VAL A C 1
ATOM 725 O O . VAL A 1 91 ? 1.089 -8.896 -11.065 1.00 91.06 91 VAL A O 1
ATOM 728 N N . TYR A 1 92 ? -0.061 -7.014 -10.644 1.00 89.12 92 TYR A N 1
ATOM 729 C CA . TYR A 1 92 ? 0.443 -6.264 -11.795 1.00 89.12 92 TYR A CA 1
ATOM 730 C C . TYR A 1 92 ? 1.968 -6.081 -11.754 1.00 89.12 92 TYR A C 1
ATOM 732 O O . TYR A 1 92 ? 2.653 -6.456 -12.709 1.00 89.12 92 TYR A O 1
ATOM 740 N N . THR A 1 93 ? 2.510 -5.553 -10.652 1.00 88.75 93 THR A N 1
ATOM 741 C CA . THR A 1 93 ? 3.947 -5.269 -10.534 1.00 88.75 93 THR A CA 1
ATOM 742 C C . THR A 1 93 ? 4.775 -6.551 -10.521 1.00 88.75 93 THR A C 1
ATOM 744 O O . THR A 1 93 ? 5.756 -6.630 -11.257 1.00 88.75 93 THR A O 1
ATOM 747 N N . LEU A 1 94 ? 4.340 -7.590 -9.797 1.00 87.12 94 LEU A N 1
ATOM 748 C CA . LEU A 1 94 ? 5.015 -8.894 -9.766 1.00 87.12 94 LEU A CA 1
ATOM 749 C C . LEU A 1 94 ? 4.980 -9.604 -11.121 1.00 87.12 94 LEU A C 1
ATOM 751 O O . LEU A 1 94 ? 5.970 -10.195 -11.548 1.00 87.12 94 LEU A O 1
ATOM 755 N N . SER A 1 95 ? 3.849 -9.546 -11.824 1.00 86.38 95 SER A N 1
ATOM 756 C CA . SER A 1 95 ? 3.725 -10.181 -13.141 1.00 86.38 95 SER A CA 1
ATOM 757 C C . SER A 1 95 ? 4.672 -9.543 -14.154 1.00 86.38 95 SER A C 1
ATOM 759 O O . SER A 1 95 ? 5.322 -10.253 -14.922 1.00 86.38 95 SER A O 1
ATOM 761 N N . LEU A 1 96 ? 4.788 -8.212 -14.138 1.00 83.19 96 LEU A N 1
ATOM 762 C CA . LEU A 1 96 ? 5.692 -7.480 -15.023 1.00 83.19 96 LEU A CA 1
ATOM 763 C C . LEU A 1 96 ? 7.160 -7.572 -14.604 1.00 83.19 96 LEU A C 1
ATOM 765 O O . LEU A 1 96 ? 8.025 -7.463 -15.478 1.00 83.19 96 LEU A O 1
ATOM 769 N N . SER A 1 97 ? 7.461 -7.766 -13.315 1.00 81.56 97 SER A N 1
ATOM 770 C CA . SER A 1 97 ? 8.831 -7.967 -12.835 1.00 81.56 97 SER A CA 1
ATOM 771 C C . SER A 1 97 ? 9.340 -9.376 -13.132 1.00 81.56 97 SER A C 1
ATOM 773 O O . SER A 1 97 ? 10.436 -9.527 -13.655 1.00 81.56 97 SER A O 1
ATOM 775 N N . SER A 1 98 ? 8.542 -10.407 -12.845 1.00 79.12 98 SER A N 1
ATOM 776 C CA . SER A 1 98 ? 9.005 -11.800 -12.852 1.00 79.12 98 SER A CA 1
ATOM 777 C C . SER A 1 98 ? 8.793 -12.534 -14.178 1.00 79.12 98 SER A C 1
ATOM 779 O O . SER A 1 98 ? 9.497 -13.505 -14.446 1.00 79.12 98 SER A O 1
ATOM 781 N N . SER A 1 99 ? 7.841 -12.113 -15.021 1.00 80.19 99 SER A N 1
ATOM 782 C CA . SER A 1 99 ? 7.534 -12.814 -16.276 1.00 80.19 99 SER A CA 1
ATOM 783 C C . SER A 1 99 ? 8.061 -12.079 -17.506 1.00 80.19 99 SER A C 1
ATOM 785 O O . SER A 1 99 ? 7.503 -11.075 -17.958 1.00 80.19 99 SER A O 1
ATOM 787 N N . SER A 1 100 ? 9.093 -12.654 -18.128 1.00 75.81 100 SER A N 1
ATOM 788 C CA . SER A 1 100 ? 9.636 -12.184 -19.409 1.00 75.81 100 SER A CA 1
ATOM 789 C C . SER A 1 100 ? 8.618 -12.269 -20.552 1.00 75.81 100 SER A C 1
ATOM 791 O O . SER A 1 100 ? 8.622 -11.424 -21.446 1.00 75.81 100 SER A O 1
ATOM 793 N N . SER A 1 101 ? 7.700 -13.240 -20.504 1.00 78.94 101 SER A N 1
ATOM 794 C CA . SER A 1 101 ? 6.639 -13.406 -21.510 1.00 78.94 101 SER A CA 1
ATOM 795 C C . SER A 1 101 ? 5.606 -12.277 -21.448 1.00 78.94 101 SER A C 1
ATOM 797 O O . SER A 1 101 ? 5.188 -11.753 -22.483 1.00 78.94 101 SER A O 1
ATOM 799 N N . ILE A 1 102 ? 5.229 -11.855 -20.234 1.00 79.12 102 ILE A N 1
ATOM 800 C CA . ILE A 1 102 ? 4.307 -10.728 -20.025 1.00 79.12 102 ILE A CA 1
ATOM 801 C C . ILE A 1 102 ? 4.992 -9.420 -20.420 1.00 79.12 102 ILE A C 1
ATOM 803 O O . ILE A 1 102 ? 4.393 -8.600 -21.112 1.00 79.12 102 ILE A O 1
ATOM 807 N N . ARG A 1 103 ? 6.271 -9.254 -20.066 1.00 80.12 103 ARG A N 1
ATOM 808 C CA . ARG A 1 103 ? 7.074 -8.093 -20.467 1.00 80.12 103 ARG A CA 1
ATOM 809 C C . ARG A 1 103 ? 7.190 -7.965 -21.989 1.00 80.12 103 ARG A C 1
ATOM 811 O O . ARG A 1 103 ? 6.965 -6.883 -22.516 1.00 80.12 103 ARG A O 1
ATOM 818 N N . SER A 1 104 ? 7.453 -9.064 -22.697 1.00 76.38 104 SER A N 1
ATOM 819 C CA . SER A 1 104 ? 7.521 -9.068 -24.165 1.00 76.38 104 SER A CA 1
ATOM 820 C C . SER A 1 104 ? 6.169 -8.746 -24.813 1.00 76.38 104 SER A C 1
ATOM 822 O O . SER A 1 104 ? 6.115 -7.967 -25.763 1.00 76.38 104 SER A O 1
ATOM 824 N N . SER A 1 105 ? 5.070 -9.266 -24.257 1.00 79.12 105 SER A N 1
ATOM 825 C CA . SER A 1 105 ? 3.716 -8.924 -24.715 1.00 79.12 105 SER A CA 1
ATOM 826 C C . SER A 1 105 ? 3.365 -7.459 -24.438 1.00 79.12 105 SER A C 1
ATOM 828 O O . SER A 1 105 ? 2.665 -6.828 -25.224 1.00 79.12 105 SER A O 1
ATOM 830 N N . TYR A 1 106 ? 3.844 -6.883 -23.336 1.00 81.19 106 TYR A N 1
ATOM 831 C CA . TYR A 1 106 ? 3.665 -5.462 -23.048 1.00 81.19 106 TYR A CA 1
ATOM 832 C C . TYR A 1 106 ? 4.446 -4.593 -24.042 1.00 81.19 106 TYR A C 1
ATOM 834 O O . TYR A 1 106 ? 3.871 -3.674 -24.629 1.00 81.19 106 TYR A O 1
ATOM 842 N N . GLU A 1 107 ? 5.720 -4.925 -24.281 1.00 80.81 107 GLU A N 1
ATOM 843 C CA . GLU A 1 107 ? 6.593 -4.247 -25.247 1.00 80.81 107 GLU A CA 1
ATOM 844 C C . GLU A 1 107 ? 5.981 -4.276 -26.658 1.00 80.81 107 GLU A C 1
ATOM 846 O O . GLU A 1 107 ? 5.953 -3.248 -27.333 1.00 80.81 107 GLU A O 1
ATOM 851 N N . SER A 1 108 ? 5.401 -5.403 -27.091 1.00 81.38 108 SER A N 1
ATOM 852 C CA . SER A 1 108 ? 4.778 -5.506 -28.419 1.00 81.38 108 SER A CA 1
ATOM 853 C C . SER A 1 108 ? 3.571 -4.580 -28.600 1.00 81.38 108 SER A C 1
ATOM 855 O O . SER A 1 108 ? 3.315 -4.123 -29.710 1.00 81.38 108 SER A O 1
ATOM 857 N N . HIS A 1 109 ? 2.834 -4.288 -27.525 1.00 81.81 109 HIS A N 1
ATOM 858 C CA . HIS A 1 109 ? 1.675 -3.388 -27.552 1.00 81.81 109 HIS A CA 1
ATOM 859 C C . HIS A 1 109 ? 2.041 -1.914 -27.319 1.00 81.81 109 HIS A C 1
ATOM 861 O O . HIS A 1 109 ? 1.232 -1.037 -27.610 1.00 81.81 109 HIS A O 1
ATOM 867 N N . HIS A 1 110 ? 3.252 -1.629 -26.828 1.00 78.56 110 HIS A N 1
ATOM 868 C CA . HIS A 1 110 ? 3.717 -0.281 -26.478 1.00 78.56 110 HIS A CA 1
ATOM 869 C C . HIS A 1 110 ? 4.950 0.141 -27.295 1.00 78.56 110 HIS A C 1
ATOM 871 O O . HIS A 1 110 ? 5.885 0.743 -26.765 1.00 78.56 110 HIS A O 1
ATOM 877 N N . ASN A 1 111 ? 4.965 -0.162 -28.600 1.00 78.25 111 ASN A N 1
ATOM 878 C CA . ASN A 1 111 ? 6.025 0.238 -29.543 1.00 78.25 111 ASN A CA 1
ATOM 879 C C . ASN A 1 111 ? 7.450 -0.162 -29.101 1.00 78.25 111 ASN A C 1
ATOM 881 O O . ASN A 1 111 ? 8.407 0.571 -29.335 1.00 78.25 111 ASN A O 1
ATOM 885 N N . GLY A 1 112 ? 7.597 -1.304 -28.428 1.00 68.44 112 GLY A N 1
ATOM 886 C CA . GLY A 1 112 ? 8.871 -1.791 -27.892 1.00 68.44 112 GLY A CA 1
ATOM 887 C C . GLY A 1 112 ? 9.297 -1.157 -26.564 1.00 68.44 112 GLY A C 1
ATOM 888 O O . GLY A 1 112 ? 10.385 -1.458 -26.080 1.00 68.44 112 GLY A O 1
ATOM 889 N N . SER A 1 113 ? 8.466 -0.301 -25.962 1.00 70.12 113 SER A N 1
ATOM 890 C CA . SER A 1 113 ? 8.768 0.334 -24.675 1.00 70.12 113 SER A CA 1
ATOM 891 C C . SER A 1 113 ? 8.659 -0.677 -23.539 1.00 70.12 113 SER A C 1
ATOM 893 O O . SER A 1 113 ? 7.610 -1.300 -23.347 1.00 70.12 113 SER A O 1
ATOM 895 N N . SER A 1 114 ? 9.732 -0.820 -22.764 1.00 69.81 114 SER A N 1
ATOM 896 C CA . SER A 1 114 ? 9.731 -1.676 -21.582 1.00 69.81 114 SER A CA 1
ATOM 897 C C . SER A 1 114 ? 8.798 -1.127 -20.492 1.00 69.81 114 SER A C 1
ATOM 899 O O . SER A 1 114 ? 8.570 0.084 -20.417 1.00 69.81 114 SER A O 1
ATOM 901 N N . PRO A 1 115 ? 8.236 -1.999 -19.638 1.00 70.31 115 PRO A N 1
A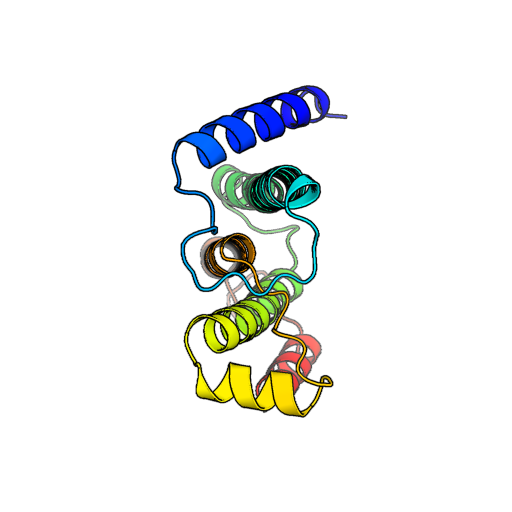TOM 902 C CA . PRO A 1 115 ? 7.407 -1.569 -18.520 1.00 70.31 115 PRO A CA 1
ATOM 903 C C . PRO A 1 115 ? 8.207 -0.688 -17.558 1.00 70.31 115 PRO A C 1
ATOM 905 O O . PRO A 1 115 ? 9.307 -1.053 -17.160 1.00 70.31 115 PRO A O 1
ATOM 908 N N . LEU A 1 116 ? 7.614 0.426 -17.127 1.00 72.81 116 LEU A N 1
ATOM 909 C CA . LEU A 1 116 ? 8.184 1.376 -16.156 1.00 72.81 116 LEU A CA 1
ATOM 910 C C . LEU A 1 116 ? 8.156 0.864 -14.701 1.00 72.81 116 LEU A C 1
ATOM 912 O O . LEU A 1 116 ? 8.281 1.648 -13.769 1.00 72.81 116 LEU A O 1
ATOM 916 N N . VAL A 1 117 ? 7.937 -0.437 -14.499 1.00 75.88 117 VAL A N 1
ATOM 917 C CA . VAL A 1 117 ? 7.850 -1.033 -13.162 1.00 75.88 117 VAL A CA 1
ATOM 918 C C . VAL A 1 117 ? 9.259 -1.184 -12.612 1.00 75.88 117 VAL A C 1
ATOM 920 O O . VAL A 1 117 ? 10.043 -1.977 -13.137 1.00 75.88 117 VAL A O 1
ATOM 923 N N . SER A 1 118 ? 9.559 -0.439 -11.553 1.00 80.62 118 SER A N 1
ATOM 924 C CA . SER A 1 118 ? 10.860 -0.476 -10.888 1.00 80.62 118 SER A CA 1
ATOM 925 C C . SER A 1 118 ? 10.832 -1.416 -9.679 1.00 80.62 118 SER A C 1
ATOM 927 O O . SER A 1 118 ? 9.772 -1.746 -9.142 1.00 80.62 118 SER A O 1
ATOM 929 N N . SER A 1 119 ? 12.000 -1.847 -9.203 1.00 78.44 119 SER A N 1
ATOM 930 C CA . SER A 1 119 ? 12.115 -2.746 -8.041 1.00 78.44 119 SER A CA 1
ATOM 931 C C . SER A 1 119 ? 11.469 -2.165 -6.773 1.00 78.44 119 SER A C 1
ATOM 933 O O . SER A 1 119 ? 10.900 -2.899 -5.960 1.00 78.44 119 SER A O 1
ATOM 935 N N . GLN A 1 120 ? 11.488 -0.836 -6.623 1.00 82.75 120 GLN A N 1
ATOM 936 C CA . GLN A 1 120 ? 10.850 -0.129 -5.511 1.00 82.75 120 GLN A CA 1
ATOM 937 C C . GLN A 1 120 ? 9.317 -0.274 -5.538 1.00 82.75 120 GLN A C 1
ATOM 939 O O . GLN A 1 120 ? 8.703 -0.387 -4.477 1.00 82.75 120 GLN A O 1
ATOM 944 N N . ASP A 1 121 ? 8.701 -0.347 -6.723 1.00 85.88 121 ASP A N 1
ATOM 945 C CA . ASP A 1 121 ? 7.250 -0.525 -6.883 1.00 85.88 121 ASP A CA 1
ATOM 946 C C . ASP A 1 121 ? 6.800 -1.917 -6.434 1.00 85.88 121 ASP A C 1
ATOM 948 O O . ASP A 1 121 ? 5.753 -2.077 -5.806 1.00 85.88 121 ASP A O 1
ATOM 952 N N . VAL A 1 122 ? 7.611 -2.940 -6.720 1.00 86.00 122 VAL A N 1
ATOM 953 C CA . VAL A 1 122 ? 7.350 -4.321 -6.291 1.00 86.00 122 VAL A CA 1
ATOM 954 C C . VAL A 1 122 ? 7.425 -4.425 -4.768 1.00 86.00 122 VAL A C 1
ATOM 956 O O . VAL A 1 122 ? 6.515 -4.968 -4.135 1.00 86.00 122 VAL A O 1
ATOM 959 N N . LEU A 1 123 ? 8.472 -3.853 -4.163 1.00 86.44 123 LEU A N 1
ATOM 960 C CA . LEU A 1 123 ? 8.617 -3.796 -2.706 1.00 86.44 123 LEU A CA 1
ATOM 961 C C . LEU A 1 123 ? 7.462 -3.029 -2.055 1.00 86.44 123 LEU A C 1
ATOM 963 O O . LEU A 1 123 ? 6.896 -3.498 -1.063 1.00 86.44 123 LEU A O 1
ATOM 967 N N . PHE A 1 124 ? 7.069 -1.891 -2.635 1.00 88.81 124 PHE A N 1
ATOM 968 C CA . PHE A 1 124 ? 5.913 -1.126 -2.182 1.00 88.81 124 PHE A CA 1
ATOM 969 C C . PHE A 1 124 ? 4.630 -1.952 -2.246 1.00 88.81 124 PHE A C 1
ATOM 971 O O . PHE A 1 124 ? 3.881 -1.993 -1.272 1.00 88.81 124 PHE A O 1
ATOM 978 N N . ALA A 1 125 ? 4.388 -2.651 -3.354 1.00 90.56 125 ALA A N 1
ATOM 979 C CA . ALA A 1 125 ? 3.173 -3.430 -3.542 1.00 90.56 125 ALA A CA 1
ATOM 980 C C . ALA A 1 125 ? 3.041 -4.561 -2.510 1.00 90.56 125 ALA A C 1
ATOM 982 O O . ALA A 1 125 ? 1.979 -4.715 -1.903 1.00 90.56 125 ALA A O 1
ATOM 983 N N . ILE A 1 126 ? 4.126 -5.305 -2.254 1.00 89.25 126 ILE A N 1
ATOM 984 C CA . ILE A 1 126 ? 4.173 -6.364 -1.228 1.00 89.25 126 ILE A CA 1
ATOM 985 C C . ILE A 1 126 ? 3.946 -5.773 0.169 1.00 89.25 126 ILE A C 1
ATOM 987 O O . ILE A 1 126 ? 3.206 -6.332 0.985 1.00 89.25 126 ILE A O 1
ATOM 991 N N . HIS A 1 127 ? 4.560 -4.628 0.458 1.00 90.19 127 HIS A N 1
ATOM 992 C CA . HIS A 1 127 ? 4.380 -3.948 1.733 1.00 90.19 127 HIS A CA 1
ATOM 993 C C . HIS A 1 127 ? 2.927 -3.484 1.931 1.00 90.19 127 HIS A C 1
ATOM 995 O O . HIS A 1 127 ? 2.310 -3.776 2.958 1.00 90.19 127 HIS A O 1
ATOM 1001 N N . ALA A 1 128 ? 2.353 -2.825 0.925 1.00 91.56 128 ALA A N 1
ATOM 1002 C CA . ALA A 1 128 ? 1.016 -2.249 0.974 1.00 91.56 128 ALA A CA 1
ATOM 1003 C C . ALA A 1 128 ? -0.085 -3.315 1.076 1.00 91.56 128 ALA A C 1
ATOM 1005 O O . ALA A 1 128 ? -1.005 -3.158 1.885 1.00 91.56 128 ALA A O 1
ATOM 1006 N N . ILE A 1 129 ? 0.014 -4.425 0.330 1.00 93.56 129 ILE A N 1
ATOM 1007 C CA . ILE A 1 129 ? -0.946 -5.535 0.458 1.00 93.56 129 ILE A CA 1
ATOM 1008 C C . ILE A 1 129 ? -0.858 -6.177 1.848 1.00 93.56 129 ILE A C 1
ATOM 1010 O O . ILE A 1 129 ? -1.890 -6.465 2.454 1.00 93.56 129 ILE A O 1
ATOM 1014 N N . THR A 1 130 ? 0.352 -6.319 2.403 1.00 92.81 130 THR A N 1
ATOM 1015 C CA . THR A 1 130 ? 0.561 -6.874 3.748 1.00 92.81 130 THR A CA 1
ATOM 1016 C C . THR A 1 130 ? -0.081 -5.987 4.811 1.00 92.81 130 THR A C 1
ATOM 1018 O O . THR A 1 130 ? -0.871 -6.468 5.623 1.00 92.81 130 THR A O 1
ATOM 1021 N N . LEU A 1 131 ? 0.194 -4.679 4.796 1.00 91.06 131 LEU A N 1
ATOM 1022 C CA . LEU A 1 131 ? -0.392 -3.748 5.763 1.00 91.06 131 LEU A CA 1
ATOM 1023 C C . LEU A 1 131 ? -1.908 -3.605 5.601 1.00 91.06 131 LEU A C 1
ATOM 1025 O O . LEU A 1 131 ? -2.620 -3.492 6.599 1.00 91.06 131 LEU A O 1
ATOM 1029 N N . SER A 1 132 ? -2.420 -3.677 4.373 1.00 92.81 132 SER A N 1
ATOM 1030 C CA . SER A 1 132 ? -3.864 -3.673 4.115 1.00 92.81 132 SER A CA 1
ATOM 1031 C C . SER A 1 132 ? -4.541 -4.937 4.643 1.00 92.81 132 SER A C 1
ATOM 1033 O O . SER A 1 132 ? -5.615 -4.851 5.239 1.00 92.81 132 SER A O 1
ATOM 1035 N N . ALA A 1 133 ? -3.896 -6.100 4.508 1.00 92.75 133 ALA A N 1
ATOM 1036 C CA . ALA A 1 133 ? -4.376 -7.355 5.082 1.00 92.75 133 ALA A CA 1
ATOM 1037 C C . ALA A 1 133 ? -4.400 -7.296 6.615 1.00 92.75 133 ALA A C 1
ATOM 1039 O O . ALA A 1 133 ? -5.394 -7.689 7.226 1.00 92.75 133 ALA A O 1
ATOM 1040 N N . VAL A 1 134 ? -3.355 -6.740 7.239 1.00 91.94 134 VAL A N 1
ATOM 1041 C CA . VAL A 1 134 ? -3.329 -6.502 8.692 1.00 91.94 134 VAL A CA 1
ATOM 1042 C C . VAL A 1 134 ? -4.448 -5.544 9.103 1.00 91.94 134 VAL A C 1
ATOM 1044 O O . VAL A 1 134 ? -5.154 -5.819 10.069 1.00 91.94 134 VAL A O 1
ATOM 1047 N N . GLY A 1 135 ? -4.663 -4.452 8.366 1.00 91.25 135 GLY A N 1
ATOM 1048 C CA . GLY A 1 135 ? -5.744 -3.503 8.637 1.00 91.25 135 GLY A CA 1
ATOM 1049 C C . GLY A 1 135 ? -7.128 -4.153 8.575 1.00 91.25 135 GLY A C 1
ATOM 1050 O O . GLY A 1 135 ? -7.941 -3.962 9.479 1.00 91.25 135 GLY A O 1
ATOM 1051 N N . LEU A 1 136 ? -7.388 -4.982 7.561 1.00 91.12 136 LEU A N 1
ATOM 1052 C CA . LEU A 1 136 ? -8.641 -5.733 7.462 1.00 91.12 136 LEU A CA 1
ATOM 1053 C C . LEU A 1 136 ? -8.773 -6.782 8.578 1.00 91.12 136 LEU A C 1
ATOM 1055 O O . LEU A 1 136 ? -9.854 -6.940 9.146 1.00 91.12 136 LEU A O 1
ATOM 1059 N N . ALA A 1 137 ? -7.679 -7.455 8.944 1.00 90.00 137 ALA A N 1
ATOM 1060 C CA . ALA A 1 137 ? -7.657 -8.390 10.066 1.00 90.00 137 ALA A CA 1
ATOM 1061 C C . ALA A 1 137 ? -7.958 -7.690 11.401 1.00 90.00 137 ALA A C 1
ATOM 1063 O O . ALA A 1 137 ? -8.687 -8.243 12.220 1.00 90.00 137 ALA A O 1
ATOM 1064 N N . GLN A 1 138 ? -7.475 -6.462 11.610 1.00 89.19 138 GLN A N 1
ATOM 1065 C CA . GLN A 1 138 ? -7.826 -5.653 12.781 1.00 89.19 138 GLN A CA 1
ATOM 1066 C C . GLN A 1 138 ? -9.323 -5.330 12.817 1.00 89.19 138 GLN A C 1
ATOM 1068 O O . GLN A 1 138 ? -9.937 -5.465 13.874 1.00 89.19 138 GLN A O 1
ATOM 1073 N N . VAL A 1 139 ? -9.924 -4.965 11.677 1.00 90.12 139 VAL A N 1
ATOM 1074 C CA . VAL A 1 139 ? -11.379 -4.733 11.584 1.00 90.12 139 VAL A CA 1
ATOM 1075 C C . VAL A 1 139 ? -12.147 -6.002 11.956 1.00 90.12 139 VAL A C 1
ATOM 1077 O O . VAL A 1 139 ? -13.069 -5.964 12.771 1.00 90.12 139 VAL A O 1
ATOM 1080 N N . ALA A 1 140 ? -11.723 -7.148 11.422 1.00 87.75 140 ALA A N 1
ATOM 1081 C CA . ALA A 1 140 ? -12.322 -8.440 11.736 1.00 87.75 140 ALA A CA 1
ATOM 1082 C C . ALA A 1 140 ? -12.135 -8.858 13.204 1.00 87.75 140 ALA A C 1
ATOM 1084 O O . ALA A 1 140 ? -13.031 -9.474 13.772 1.00 87.75 140 ALA A O 1
ATOM 1085 N N . HIS A 1 141 ? -10.994 -8.542 13.818 1.00 87.50 141 HIS A N 1
ATOM 1086 C CA . HIS A 1 141 ? -10.670 -8.967 15.177 1.00 87.50 141 HIS A CA 1
ATOM 1087 C C . HIS A 1 141 ? -11.344 -8.107 16.251 1.00 87.50 141 HIS A C 1
ATOM 1089 O O . HIS A 1 141 ? -11.912 -8.654 17.193 1.00 87.50 141 HIS A O 1
ATOM 1095 N N . TYR A 1 142 ? -11.284 -6.778 16.127 1.00 85.69 142 TYR A N 1
ATOM 1096 C CA . TYR A 1 142 ? -11.761 -5.877 17.178 1.00 85.69 142 TYR A CA 1
ATOM 1097 C C . TYR A 1 142 ? -13.271 -5.657 17.143 1.00 85.69 142 TYR A C 1
ATOM 1099 O O . TYR A 1 142 ? -13.923 -5.714 18.183 1.00 85.69 142 TYR A O 1
ATOM 1107 N N . ASP A 1 143 ? -13.830 -5.403 15.959 1.00 84.25 143 ASP A N 1
ATOM 1108 C CA . ASP A 1 143 ? -15.251 -5.079 15.819 1.00 84.25 143 ASP A CA 1
ATOM 1109 C C . ASP A 1 143 ? -16.038 -6.146 15.054 1.00 84.25 143 ASP A C 1
ATOM 1111 O O . ASP A 1 143 ? -17.265 -6.086 15.059 1.00 84.25 143 ASP A O 1
ATOM 1115 N N . GLY A 1 144 ? -15.378 -7.162 14.484 1.00 69.12 144 GLY A N 1
ATOM 1116 C CA . GLY A 1 144 ? -16.023 -8.285 13.802 1.00 69.12 144 GLY A CA 1
ATOM 1117 C C . GLY A 1 144 ? -16.570 -7.921 12.423 1.00 69.12 144 GLY A C 1
ATOM 1118 O O . GLY A 1 144 ? -17.137 -6.854 12.240 1.00 69.12 144 GLY A O 1
ATOM 1119 N N . ILE A 1 145 ? -16.466 -8.840 11.457 1.00 65.38 145 ILE A N 1
ATOM 1120 C CA . ILE A 1 145 ? -17.121 -8.742 10.141 1.00 65.38 145 ILE A CA 1
ATOM 1121 C C . ILE A 1 145 ? -18.272 -9.759 10.114 1.00 65.38 145 ILE A C 1
ATOM 1123 O O . ILE A 1 145 ? -18.036 -10.959 10.003 1.00 65.38 145 ILE A O 1
ATOM 1127 N N . GLY A 1 146 ? -19.524 -9.313 10.253 1.00 61.66 146 GLY A N 1
ATOM 1128 C CA . GLY A 1 146 ? -20.716 -10.159 10.055 1.00 61.66 146 GLY A CA 1
ATOM 1129 C C . GLY A 1 146 ? -21.873 -9.889 11.023 1.00 61.66 146 GLY A C 1
ATOM 1130 O O . GLY A 1 146 ? -21.905 -8.872 11.703 1.00 61.66 146 GLY A O 1
ATOM 1131 N N . THR A 1 147 ? -22.819 -10.827 11.127 1.00 49.41 147 THR A N 1
ATOM 1132 C CA . THR A 1 147 ? -24.050 -10.735 11.951 1.00 49.41 147 THR A CA 1
ATOM 1133 C C . THR A 1 147 ? -23.821 -10.609 13.464 1.00 49.41 147 THR A C 1
ATOM 1135 O O . THR A 1 147 ? -24.760 -10.309 14.197 1.00 49.41 147 THR A O 1
ATOM 1138 N N . ARG A 1 148 ? -22.588 -10.819 13.941 1.00 51.97 148 ARG A N 1
ATOM 1139 C CA . ARG A 1 148 ? -22.150 -10.582 15.331 1.00 51.97 148 ARG A CA 1
ATOM 1140 C C . ARG A 1 148 ? -21.142 -9.434 15.477 1.00 51.97 148 ARG A C 1
ATOM 1142 O O . ARG A 1 148 ? -20.777 -9.111 16.603 1.00 51.97 148 ARG A O 1
ATOM 1149 N N . GLY A 1 149 ? -20.686 -8.845 14.371 1.00 62.66 149 GLY A N 1
ATOM 1150 C CA . GLY A 1 149 ? -19.762 -7.715 14.372 1.00 62.66 149 GLY A CA 1
ATOM 1151 C C . GLY A 1 149 ? -20.497 -6.381 14.481 1.00 62.66 149 GLY A C 1
ATOM 1152 O O . GLY A 1 149 ? -21.607 -6.230 13.973 1.00 62.66 149 GLY A O 1
ATOM 1153 N N . ARG A 1 150 ? -19.885 -5.389 15.132 1.00 71.00 150 ARG A N 1
ATOM 1154 C CA . ARG A 1 150 ? -20.393 -4.008 15.204 1.00 71.00 150 ARG A CA 1
ATOM 1155 C C . ARG A 1 150 ? -20.310 -3.296 13.851 1.00 71.00 150 ARG A C 1
ATOM 1157 O O . ARG A 1 150 ? -20.967 -2.272 13.681 1.00 71.00 150 ARG A O 1
ATOM 1164 N N . GLN A 1 151 ? -19.524 -3.812 12.902 1.00 76.69 151 GLN A N 1
ATOM 1165 C CA . GLN A 1 151 ? -19.367 -3.249 11.563 1.00 76.69 151 GLN A CA 1
ATOM 1166 C C . GLN A 1 151 ? -19.430 -4.352 10.493 1.00 76.69 151 GLN A C 1
ATOM 1168 O O . GLN A 1 151 ? -18.927 -5.453 10.673 1.00 76.69 151 GLN A O 1
ATOM 1173 N N . THR A 1 152 ? -20.059 -4.078 9.351 1.00 79.81 152 THR A N 1
ATOM 1174 C CA . THR A 1 152 ? -20.086 -5.012 8.213 1.00 79.81 152 THR A CA 1
ATOM 1175 C C . THR A 1 152 ? -19.787 -4.257 6.927 1.00 79.81 152 THR A C 1
ATOM 1177 O O . THR A 1 152 ? -20.223 -3.108 6.807 1.00 79.81 152 THR A O 1
ATOM 1180 N N . PRO A 1 153 ? -19.048 -4.860 5.978 1.00 81.44 153 PRO A N 1
ATOM 1181 C CA . PRO A 1 153 ? -18.905 -4.282 4.657 1.00 81.44 153 PRO A CA 1
ATOM 1182 C C . PRO A 1 153 ? -20.270 -4.121 3.983 1.00 81.44 153 PRO A C 1
ATOM 1184 O O . PRO A 1 153 ? -21.149 -4.980 4.118 1.00 81.44 153 PRO A O 1
ATOM 1187 N N . SER A 1 154 ? -20.464 -3.033 3.246 1.00 84.62 154 SER A N 1
ATOM 1188 C CA . SER A 1 154 ? -21.704 -2.785 2.526 1.00 84.62 154 SER A CA 1
ATOM 1189 C C . SER A 1 154 ? -21.902 -3.810 1.409 1.00 84.62 154 SER A C 1
ATOM 1191 O O . SER A 1 154 ? -20.963 -4.274 0.757 1.00 84.62 154 SER A O 1
ATOM 1193 N N . ARG A 1 155 ? -23.166 -4.142 1.128 1.00 81.75 155 ARG A N 1
ATOM 1194 C CA . ARG A 1 155 ? -23.518 -5.058 0.032 1.00 81.75 155 ARG A CA 1
ATOM 1195 C C . ARG A 1 155 ? -22.992 -4.566 -1.321 1.00 81.75 155 ARG A C 1
ATOM 1197 O O . ARG A 1 155 ? -22.571 -5.375 -2.138 1.00 81.75 155 ARG A O 1
ATOM 1204 N N . ASN A 1 156 ? -22.985 -3.250 -1.540 1.00 84.31 156 ASN A N 1
ATOM 1205 C CA . ASN A 1 156 ? -22.454 -2.648 -2.763 1.00 84.31 156 ASN A CA 1
ATOM 1206 C C . ASN A 1 156 ? -20.941 -2.856 -2.874 1.00 84.31 156 ASN A C 1
ATOM 1208 O O . ASN A 1 156 ? -20.461 -3.185 -3.955 1.00 84.31 156 ASN A O 1
ATOM 1212 N N . CYS A 1 157 ? -20.212 -2.729 -1.760 1.00 83.31 157 CYS A N 1
ATOM 1213 C CA . CYS A 1 157 ? -18.787 -3.032 -1.718 1.00 83.31 157 CYS A CA 1
ATOM 1214 C C . CYS A 1 157 ? -18.523 -4.477 -2.136 1.00 83.31 157 CYS A C 1
ATOM 1216 O O . CYS A 1 157 ? -17.728 -4.708 -3.042 1.00 83.31 157 CYS A O 1
ATOM 1218 N N . PHE A 1 158 ? -19.266 -5.438 -1.585 1.00 81.06 158 PHE A N 1
ATOM 1219 C CA . PHE A 1 158 ? -19.113 -6.843 -1.961 1.00 81.06 158 PHE A CA 1
ATOM 1220 C C . PHE A 1 158 ? -19.374 -7.094 -3.454 1.00 81.06 158 PHE A C 1
ATOM 1222 O O . PHE A 1 158 ? -18.573 -7.752 -4.111 1.00 81.06 158 PHE A O 1
ATOM 1229 N N . VAL A 1 159 ? -20.447 -6.519 -4.011 1.00 85.06 159 VAL A N 1
ATOM 1230 C CA . VAL A 1 159 ? -20.756 -6.636 -5.448 1.00 85.06 159 VAL A CA 1
ATOM 1231 C C . VAL A 1 159 ? -19.613 -6.088 -6.303 1.00 85.06 159 VAL A C 1
ATOM 1233 O O . VAL A 1 159 ? -19.167 -6.768 -7.222 1.00 85.06 159 VAL A O 1
ATOM 1236 N N . ILE A 1 160 ? -19.099 -4.899 -5.977 1.00 86.50 160 ILE A N 1
ATOM 1237 C CA . ILE A 1 160 ? -17.988 -4.277 -6.711 1.00 86.50 160 ILE A CA 1
ATOM 1238 C C . ILE A 1 160 ? -16.727 -5.145 -6.621 1.00 86.50 160 ILE A C 1
ATOM 1240 O O . ILE A 1 160 ? -16.086 -5.401 -7.637 1.00 86.50 160 ILE A O 1
ATOM 1244 N N . CYS A 1 161 ? -16.403 -5.655 -5.434 1.00 82.69 161 CYS A N 1
ATOM 1245 C CA . CYS A 1 161 ? -15.257 -6.538 -5.223 1.00 82.69 161 CYS A CA 1
ATOM 1246 C C . CYS A 1 161 ? -15.367 -7.825 -6.055 1.00 82.69 161 CYS A C 1
ATOM 1248 O O . CYS A 1 161 ? -14.403 -8.225 -6.704 1.00 82.69 161 CYS A O 1
ATOM 1250 N N . CYS A 1 162 ? -16.549 -8.445 -6.095 1.00 81.56 162 CYS A N 1
ATOM 1251 C CA . CYS A 1 162 ? -16.802 -9.618 -6.930 1.00 81.56 162 CYS A CA 1
ATOM 1252 C C . CYS A 1 162 ? -16.697 -9.313 -8.429 1.00 81.56 162 CYS A C 1
ATOM 1254 O O . CYS A 1 162 ? -16.223 -10.160 -9.178 1.00 81.56 162 CYS A O 1
ATOM 1256 N N . CYS A 1 163 ? -17.120 -8.126 -8.873 1.00 82.56 163 CYS A N 1
ATOM 1257 C CA . CYS A 1 163 ? -16.975 -7.713 -10.268 1.00 82.56 163 CYS A CA 1
ATOM 1258 C C . CYS A 1 163 ? -15.513 -7.499 -10.672 1.00 82.56 163 CYS A C 1
ATOM 1260 O O . CYS A 1 163 ? -15.171 -7.808 -11.803 1.00 82.56 163 CYS A O 1
ATOM 1262 N N . ILE A 1 164 ? -14.665 -6.987 -9.775 1.00 81.06 164 ILE A N 1
ATOM 1263 C CA . ILE A 1 164 ? -13.237 -6.744 -10.055 1.00 81.06 164 ILE A CA 1
ATOM 1264 C C . ILE A 1 164 ? -12.449 -8.056 -10.176 1.00 81.06 164 ILE A C 1
ATOM 1266 O O . ILE A 1 164 ? -11.493 -8.132 -10.938 1.00 81.06 164 ILE A O 1
ATOM 1270 N N . ILE A 1 165 ? -12.832 -9.082 -9.414 1.00 76.44 165 ILE A N 1
ATOM 1271 C CA . ILE A 1 165 ? -12.133 -10.378 -9.382 1.00 76.44 165 ILE A CA 1
ATOM 1272 C C . ILE A 1 165 ? -12.564 -11.300 -10.543 1.00 76.44 165 ILE A C 1
ATOM 1274 O O . ILE A 1 165 ? -11.926 -12.324 -10.782 1.00 76.44 165 ILE A O 1
ATOM 1278 N N . ARG A 1 166 ? -13.638 -10.958 -11.260 1.00 65.88 166 ARG A N 1
ATOM 1279 C CA . ARG A 1 166 ? -14.189 -11.749 -12.365 1.00 65.88 166 ARG A CA 1
ATOM 1280 C C . ARG A 1 166 ? -13.584 -11.355 -13.707 1.00 65.88 166 ARG A C 1
ATOM 1282 O O . ARG A 1 166 ? -13.308 -12.292 -14.486 1.00 65.88 166 ARG A O 1
#

InterPro domains:
  IPR005282 Lysosomal cystine transporter [PTHR13131] (42-164)
  IPR006603 PQ-loop repeat [PF04193] (44-99)

pLDDT: mean 78.68, std 12.4, range [40.38, 93.56]

Secondary structure (DSSP, 8-state):
--THHHHHHHHHHHHHHHHHHHS--GGGS-----S-GGGHHHHHHHHHHHHHHHHHHHHHHHHHHHHHT--TTS-HHHHHHHHHHHHHHHHHHHHHHH-HHHHHHHHHHTTTPPP---HHHHHHHHHHHHHHHHHHHHHHHHT-BSTTSSB---HHHHHHHHHHH-